Protein AF-A0A4Z1NGU1-F1 (afdb_monomer_lite)

pLDDT: mean 85.36, std 16.26, range [37.16, 97.94]

Secondary structure (DSSP, 8-state):
-------S---TT--EEEEESS-HHHHHHHHHTT-TTTEEEEES-HHHHHHHHHHH-TT--EEEEEE-S-GGGHHHHHHHHHHTT-EEEEEEEEESSIIIII-HHHHHIIIIIGGGTS-TT---GGGG--

Foldseek 3Di:
DPPPPPLVPPCVPAAAEAEECDCPVVVVVCVVSNNVVHYDYHHDDLVVVVVVVCVVPVPAAAQEAEADDDLQCLQVSVLVCLVSVNYDANRYYHYPQCPPPHNPVNVCCVPPPCCVSDDVNHDPPVVVPD

Organism: NCBI:txid86259

InterPro domains:
  IPR002935 Class I-like SAM-dependent O-methyltransferase [PS51682] (1-130)
  IPR029063 S-adenosyl-L-methionine-dependent methyltransferase superfamily [G3DSA:3.40.50.150] (5-122)
  IPR029063 S-adenosyl-L-methionine-dependent methyltransferase superfamily [SSF53335] (13-112)

Structure (mmCIF, N/CA/C/O backbone):
data_AF-A0A4Z1NGU1-F1
#
_entry.id   AF-A0A4Z1NGU1-F1
#
loop_
_atom_site.group_PDB
_atom_site.id
_atom_site.type_symbol
_atom_site.label_atom_id
_atom_site.label_alt_id
_atom_site.label_comp_id
_atom_site.label_asym_id
_atom_site.label_entity_id
_atom_site.label_seq_id
_atom_site.pdbx_PDB_ins_code
_atom_site.Cartn_x
_atom_site.Cartn_y
_atom_site.Cartn_z
_atom_site.occupancy
_atom_site.B_iso_or_equiv
_atom_site.auth_seq_id
_atom_site.auth_comp_id
_atom_site.auth_asym_id
_atom_site.auth_atom_id
_atom_site.pdbx_PDB_model_num
ATOM 1 N N . MET A 1 1 ? 23.052 -30.017 -0.690 1.00 39.88 1 MET A N 1
ATOM 2 C CA . MET A 1 1 ? 22.885 -28.992 0.368 1.00 39.88 1 MET A CA 1
ATOM 3 C C . MET A 1 1 ? 22.520 -27.656 -0.279 1.00 39.88 1 MET A C 1
ATOM 5 O O . MET A 1 1 ? 23.190 -26.667 -0.029 1.00 39.88 1 MET A O 1
ATOM 9 N N . LEU A 1 2 ? 21.500 -27.649 -1.147 1.00 40.88 2 LEU A N 1
ATOM 10 C CA . LEU A 1 2 ? 20.899 -26.453 -1.761 1.00 40.88 2 LEU A CA 1
ATOM 11 C C . LEU A 1 2 ? 19.446 -26.773 -2.179 1.00 40.88 2 LEU A C 1
ATOM 13 O O . LEU A 1 2 ? 19.020 -26.407 -3.265 1.00 40.88 2 LEU A O 1
ATOM 17 N N . ASP A 1 3 ? 18.707 -27.507 -1.344 1.00 37.16 3 ASP A N 1
ATOM 18 C CA . ASP A 1 3 ? 17.354 -27.982 -1.690 1.00 37.16 3 ASP A CA 1
ATOM 19 C C . ASP A 1 3 ? 16.238 -27.263 -0.905 1.00 37.16 3 ASP A C 1
ATOM 21 O O . ASP A 1 3 ? 15.074 -27.585 -1.086 1.00 37.16 3 ASP A O 1
ATOM 25 N N . ASP A 1 4 ? 16.579 -26.248 -0.101 1.00 42.16 4 ASP A N 1
ATOM 26 C CA . ASP A 1 4 ? 15.628 -25.385 0.628 1.00 42.16 4 ASP A CA 1
ATOM 27 C C . ASP A 1 4 ? 15.730 -23.922 0.161 1.00 42.16 4 ASP A C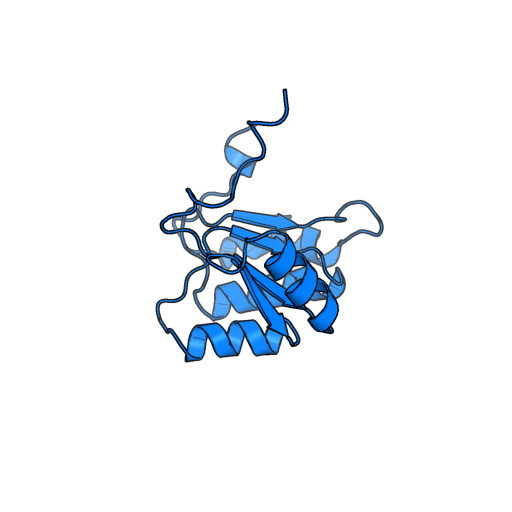 1
ATOM 29 O O . ASP A 1 4 ? 15.769 -22.977 0.950 1.00 42.16 4 ASP A O 1
ATOM 33 N N . VAL A 1 5 ? 15.803 -23.698 -1.151 1.00 51.97 5 VAL A N 1
ATOM 34 C CA . VAL A 1 5 ? 15.325 -22.412 -1.671 1.00 51.97 5 VAL A CA 1
ATOM 35 C C . VAL A 1 5 ? 13.808 -22.503 -1.589 1.00 51.97 5 VAL A C 1
ATOM 37 O O . VAL A 1 5 ? 13.249 -23.408 -2.202 1.00 51.97 5 VAL A O 1
ATOM 40 N N . CYS A 1 6 ? 13.149 -21.615 -0.833 1.00 46.62 6 CYS A N 1
ATOM 41 C CA . CYS A 1 6 ? 11.701 -21.421 -0.925 1.00 46.62 6 CYS A CA 1
ATOM 42 C C . CYS A 1 6 ? 11.349 -21.174 -2.395 1.00 46.62 6 CYS A C 1
ATOM 44 O O . CYS A 1 6 ? 11.400 -20.047 -2.884 1.00 46.62 6 CYS A O 1
ATOM 46 N N . THR A 1 7 ? 11.037 -22.236 -3.132 1.00 45.69 7 THR A N 1
ATOM 47 C CA . THR A 1 7 ? 10.388 -22.127 -4.426 1.00 45.69 7 THR A CA 1
ATOM 48 C C . THR A 1 7 ? 9.034 -21.529 -4.090 1.00 45.69 7 THR A C 1
ATOM 50 O O . THR A 1 7 ? 8.300 -22.178 -3.350 1.00 45.69 7 THR A O 1
ATOM 53 N N . GLY A 1 8 ? 8.725 -20.305 -4.532 1.00 48.91 8 GLY A N 1
ATOM 54 C CA . GLY A 1 8 ? 7.483 -19.567 -4.227 1.00 48.91 8 GLY A CA 1
ATOM 55 C C . GLY A 1 8 ? 6.198 -20.213 -4.779 1.00 48.91 8 GLY A C 1
ATOM 56 O O . GLY A 1 8 ? 5.302 -19.541 -5.283 1.00 48.91 8 GLY A O 1
ATOM 57 N N . ASN A 1 9 ? 6.128 -21.538 -4.735 1.00 50.44 9 ASN A N 1
ATOM 58 C CA . ASN A 1 9 ? 5.135 -22.408 -5.334 1.00 50.44 9 ASN A CA 1
ATOM 59 C C . ASN A 1 9 ? 4.025 -22.791 -4.337 1.00 50.44 9 ASN A C 1
ATOM 61 O O . ASN A 1 9 ? 3.061 -23.447 -4.718 1.00 50.44 9 ASN A O 1
ATOM 65 N N . ASP A 1 10 ? 4.142 -22.384 -3.070 1.00 62.19 10 ASP A N 1
ATOM 66 C CA . ASP A 1 10 ? 3.160 -22.591 -2.000 1.00 62.19 10 ASP A CA 1
ATOM 67 C C . ASP A 1 10 ? 2.344 -21.328 -1.658 1.00 62.19 10 ASP A C 1
ATOM 69 O O . ASP A 1 10 ? 1.449 -21.395 -0.817 1.00 62.19 10 ASP A O 1
ATOM 73 N N . ALA A 1 11 ? 2.552 -20.210 -2.372 1.00 67.50 11 ALA A N 1
ATOM 74 C CA . ALA A 1 11 ? 1.844 -18.929 -2.211 1.00 67.50 11 ALA A CA 1
ATOM 75 C C . ALA A 1 11 ? 0.370 -18.952 -2.687 1.00 67.50 11 ALA A C 1
ATOM 77 O O . ALA A 1 11 ? -0.161 -17.979 -3.226 1.00 67.50 11 ALA A O 1
ATOM 78 N N . THR A 1 12 ? -0.315 -20.084 -2.518 1.00 78.62 12 THR A N 1
ATOM 79 C CA . THR A 1 12 ? -1.709 -20.256 -2.933 1.00 78.62 12 THR A CA 1
ATOM 80 C C . THR A 1 12 ? -2.60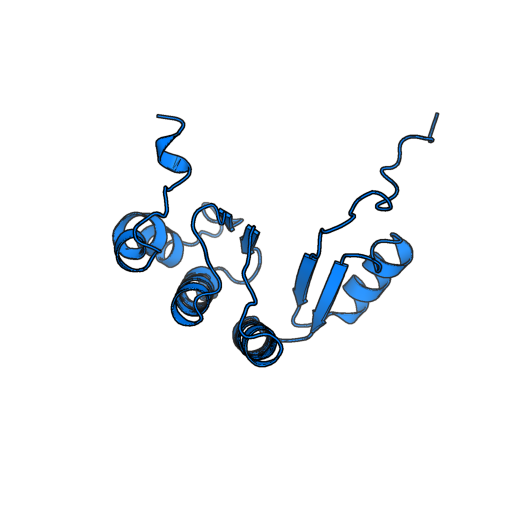4 -19.301 -2.147 1.00 78.62 12 THR A C 1
ATOM 82 O O . THR A 1 12 ? -2.625 -19.325 -0.920 1.00 78.62 12 THR A O 1
ATOM 85 N N . GLY A 1 13 ? -3.365 -18.470 -2.861 1.00 83.00 13 GLY A N 1
ATOM 86 C CA . GLY A 1 13 ? -4.246 -17.471 -2.251 1.00 83.00 13 GLY A CA 1
ATOM 87 C C . GLY A 1 13 ? -3.545 -16.178 -1.825 1.00 83.00 13 GLY A C 1
ATOM 88 O O . GLY A 1 13 ? -4.202 -15.313 -1.254 1.00 83.00 13 GLY A O 1
ATOM 89 N N . ILE A 1 14 ? -2.250 -16.023 -2.116 1.00 90.44 14 ILE A N 1
ATOM 90 C CA . ILE A 1 14 ? -1.506 -14.778 -1.907 1.00 90.44 14 ILE A CA 1
ATOM 91 C C . ILE A 1 14 ? -1.384 -14.047 -3.245 1.00 90.44 14 ILE A C 1
ATOM 93 O O . ILE A 1 14 ? -1.147 -14.655 -4.288 1.00 90.44 14 ILE A O 1
ATOM 97 N N . LYS A 1 15 ? -1.523 -12.723 -3.206 1.00 94.25 15 LYS A N 1
ATOM 98 C CA . LYS A 1 15 ? -1.244 -11.831 -4.329 1.00 94.25 15 LYS A CA 1
ATOM 99 C C . LYS A 1 15 ? -0.496 -10.613 -3.800 1.00 94.25 15 LYS A C 1
ATOM 101 O O . LYS A 1 15 ? -0.918 -10.011 -2.818 1.00 94.25 15 LYS A O 1
ATOM 106 N N . VAL A 1 16 ? 0.605 -10.264 -4.451 1.00 96.62 16 VAL A N 1
ATOM 107 C CA . VAL A 1 16 ? 1.420 -9.090 -4.136 1.00 96.62 16 VAL A CA 1
ATOM 108 C C . VAL A 1 16 ? 1.367 -8.147 -5.326 1.00 96.62 16 VAL A C 1
ATOM 110 O O . VAL A 1 16 ? 1.632 -8.566 -6.450 1.00 96.62 16 VAL A O 1
ATOM 113 N N . TYR A 1 17 ? 1.046 -6.882 -5.073 1.00 97.56 17 TYR A N 1
ATOM 114 C CA . TYR A 1 17 ? 1.182 -5.805 -6.048 1.00 97.56 17 TYR A CA 1
ATOM 115 C C . TYR A 1 17 ? 2.371 -4.935 -5.633 1.00 97.56 17 TYR A C 1
ATOM 117 O O . TYR A 1 17 ? 2.386 -4.421 -4.518 1.00 97.56 17 TYR A O 1
ATOM 125 N N . SER A 1 18 ? 3.363 -4.793 -6.509 1.00 97.50 18 SER A N 1
ATOM 126 C CA . SER A 1 18 ? 4.463 -3.829 -6.358 1.00 97.50 18 SER A CA 1
ATOM 127 C C . SER A 1 18 ? 4.225 -2.705 -7.360 1.00 97.50 18 SER A C 1
ATOM 129 O O . SER A 1 18 ? 3.972 -2.968 -8.536 1.00 97.50 18 SER A O 1
ATOM 131 N N . VAL A 1 19 ? 4.203 -1.466 -6.872 1.00 97.88 19 VAL A N 1
ATOM 132 C CA . VAL A 1 19 ? 3.886 -0.278 -7.671 1.00 97.88 19 VAL A CA 1
ATOM 133 C C . VAL A 1 19 ? 5.160 0.511 -7.889 1.00 97.88 19 VAL A C 1
ATOM 135 O O . VAL A 1 19 ? 5.766 0.973 -6.929 1.00 97.88 19 VAL A O 1
ATOM 138 N N . GLU A 1 20 ? 5.554 0.663 -9.148 1.00 96.31 20 GLU A N 1
ATOM 139 C CA . GLU A 1 20 ? 6.875 1.171 -9.511 1.00 96.31 20 GLU A CA 1
ATOM 140 C C . GLU A 1 20 ? 6.756 2.205 -10.627 1.00 96.31 20 GLU A C 1
ATOM 142 O O . GLU A 1 20 ? 6.116 1.952 -11.647 1.00 96.31 20 GLU A O 1
ATOM 147 N N . SER A 1 21 ? 7.423 3.353 -10.501 1.00 93.94 21 SER A N 1
ATOM 148 C CA . SER A 1 21 ? 7.452 4.336 -11.595 1.00 93.94 21 SER A CA 1
ATOM 149 C C . SER A 1 21 ? 8.246 3.840 -12.810 1.00 93.94 21 SER A C 1
ATOM 151 O O . SER A 1 21 ? 8.003 4.293 -13.924 1.00 93.94 21 SER A O 1
ATOM 153 N N . GLU A 1 22 ? 9.184 2.910 -12.599 1.00 94.12 22 GLU A N 1
ATOM 154 C CA . GLU A 1 22 ? 9.983 2.255 -13.640 1.00 94.12 22 GLU A CA 1
ATOM 155 C C . GLU A 1 22 ? 10.049 0.742 -13.380 1.00 94.12 22 GLU A C 1
ATOM 157 O O . GLU A 1 22 ? 10.893 0.238 -12.642 1.00 94.12 22 GLU A O 1
ATOM 162 N N . ALA A 1 23 ? 9.147 -0.017 -13.999 1.00 96.62 23 ALA A N 1
ATOM 163 C CA . ALA A 1 23 ? 8.932 -1.416 -13.624 1.00 96.62 23 ALA A CA 1
ATOM 164 C C . ALA A 1 23 ? 9.775 -2.437 -14.410 1.00 96.62 23 ALA A C 1
ATOM 166 O O . ALA A 1 23 ? 9.785 -3.617 -14.062 1.00 96.62 23 ALA A O 1
ATOM 167 N N . ALA A 1 24 ? 10.444 -2.036 -15.496 1.00 97.19 24 ALA A N 1
ATOM 168 C CA . ALA A 1 24 ? 11.030 -2.976 -16.461 1.00 97.19 24 ALA A CA 1
ATOM 169 C C . ALA A 1 24 ? 12.052 -3.944 -15.834 1.00 97.19 24 ALA A C 1
ATOM 171 O O . ALA A 1 24 ? 12.000 -5.150 -16.084 1.00 97.19 24 ALA A O 1
ATOM 172 N N . ILE A 1 25 ? 12.952 -3.430 -14.991 1.00 97.38 25 ILE A N 1
ATOM 173 C CA . ILE A 1 25 ? 13.979 -4.242 -14.322 1.00 97.38 25 ILE A CA 1
ATOM 174 C C . ILE A 1 25 ? 13.338 -5.167 -13.280 1.00 97.38 25 ILE A C 1
ATOM 176 O O . ILE A 1 25 ? 13.665 -6.350 -13.228 1.00 97.38 25 ILE A O 1
ATOM 180 N N . ILE A 1 26 ? 12.390 -4.659 -12.491 1.00 96.56 26 ILE A N 1
ATOM 181 C CA . ILE A 1 26 ? 11.729 -5.423 -11.423 1.00 96.56 26 ILE A CA 1
ATOM 182 C C . ILE A 1 26 ? 10.889 -6.555 -12.019 1.00 96.56 26 ILE A C 1
ATOM 184 O O . ILE A 1 26 ? 10.973 -7.686 -11.550 1.00 96.56 26 ILE A O 1
ATOM 188 N N . LYS A 1 27 ? 10.171 -6.297 -13.120 1.00 97.75 27 LYS A N 1
ATOM 189 C CA . LYS A 1 27 ? 9.456 -7.328 -13.893 1.00 97.75 27 LYS A CA 1
ATOM 190 C C . LYS A 1 27 ? 10.396 -8.459 -14.326 1.00 97.75 27 LYS A C 1
ATOM 192 O O . LYS A 1 27 ? 10.052 -9.624 -14.161 1.00 97.75 27 LYS A O 1
ATOM 197 N N . ALA A 1 28 ? 11.590 -8.129 -14.826 1.00 97.50 28 ALA A N 1
ATOM 198 C CA . ALA A 1 28 ? 12.580 -9.133 -15.217 1.00 97.50 28 ALA A CA 1
ATOM 199 C C . ALA A 1 28 ? 13.127 -9.926 -14.014 1.00 97.50 28 ALA A C 1
ATOM 201 O O . ALA A 1 28 ? 13.301 -11.138 -14.109 1.00 97.50 28 ALA A O 1
ATOM 202 N N . ILE A 1 29 ? 13.370 -9.266 -12.876 1.00 97.56 29 ILE A N 1
ATOM 203 C CA . ILE A 1 29 ? 13.819 -9.928 -11.640 1.00 97.56 29 ILE A CA 1
ATOM 204 C C . ILE A 1 29 ? 12.747 -10.893 -11.117 1.00 97.56 29 ILE A C 1
ATOM 206 O O . ILE A 1 29 ? 13.068 -12.033 -10.792 1.00 97.56 29 ILE A O 1
ATOM 210 N N . VAL A 1 30 ? 11.486 -10.457 -11.067 1.00 96.81 30 VAL A N 1
ATOM 211 C CA . VAL A 1 30 ? 10.338 -11.274 -10.637 1.00 96.81 30 VAL A CA 1
ATOM 212 C C . VAL A 1 30 ? 10.187 -12.518 -11.513 1.00 96.81 30 VAL A C 1
ATOM 214 O O . VAL A 1 30 ? 9.971 -13.611 -10.985 1.00 96.81 30 VAL A O 1
ATOM 217 N N . ASP A 1 31 ? 10.361 -12.366 -12.828 1.00 96.06 31 ASP A N 1
ATOM 218 C CA . ASP A 1 31 ? 10.282 -13.474 -13.780 1.00 96.06 31 ASP A CA 1
ATOM 219 C C . ASP A 1 31 ? 11.415 -14.487 -13.591 1.00 96.06 31 ASP A C 1
ATOM 221 O O . ASP A 1 31 ? 11.165 -15.680 -13.423 1.00 96.06 31 ASP A O 1
ATOM 225 N N . VAL A 1 32 ? 12.662 -14.013 -13.504 1.00 96.69 32 VAL A N 1
ATOM 226 C CA . VAL A 1 32 ? 13.833 -14.873 -13.257 1.00 96.69 32 VAL A CA 1
ATOM 227 C C . VAL A 1 32 ? 13.740 -15.584 -11.904 1.00 96.69 32 VAL A C 1
ATOM 229 O O . VAL A 1 32 ? 14.159 -16.735 -11.786 1.00 96.69 32 VAL A O 1
ATOM 232 N N . ALA A 1 33 ? 13.177 -14.928 -10.888 1.00 95.50 33 ALA A N 1
ATOM 233 C CA . ALA A 1 33 ? 12.960 -15.512 -9.568 1.00 95.50 33 ALA A CA 1
ATOM 234 C C . ALA A 1 33 ? 11.797 -16.525 -9.531 1.00 95.50 33 ALA A C 1
ATOM 236 O O . ALA A 1 33 ? 11.610 -17.195 -8.515 1.00 95.50 33 ALA A O 1
ATOM 237 N N . GLY A 1 34 ? 11.018 -16.650 -10.612 1.00 94.06 34 GLY A N 1
ATOM 238 C CA . GLY A 1 34 ? 9.867 -17.548 -10.683 1.00 94.06 34 GLY A CA 1
ATOM 239 C C . GLY A 1 34 ? 8.701 -17.121 -9.788 1.00 94.06 34 GLY A C 1
ATOM 240 O O . GLY A 1 34 ? 7.968 -17.981 -9.308 1.00 94.06 34 GLY A O 1
ATOM 241 N N . LEU A 1 35 ? 8.542 -15.814 -9.539 1.00 95.50 35 LEU A N 1
ATOM 242 C CA . LEU A 1 35 ? 7.526 -15.252 -8.631 1.00 95.50 35 LEU A CA 1
ATOM 243 C C . LEU A 1 35 ? 6.306 -14.670 -9.370 1.00 95.50 35 LEU A C 1
ATOM 245 O O . LEU A 1 35 ? 5.345 -14.221 -8.741 1.00 95.50 35 LEU A O 1
ATOM 249 N N . SER A 1 36 ? 6.320 -14.688 -10.707 1.00 94.88 36 SER A N 1
ATOM 250 C CA . SER A 1 36 ? 5.278 -14.114 -11.575 1.00 94.88 36 SER A CA 1
ATOM 251 C C . SER A 1 36 ? 3.874 -14.699 -11.360 1.00 94.88 36 SER A C 1
ATOM 253 O O . SER A 1 36 ? 2.885 -14.117 -11.801 1.00 94.88 36 SER A O 1
ATOM 255 N N . ASN A 1 37 ? 3.752 -15.852 -10.696 1.00 93.44 37 ASN A N 1
ATOM 256 C CA . ASN A 1 37 ? 2.467 -16.472 -10.368 1.00 93.44 37 ASN A CA 1
ATOM 257 C C . ASN A 1 37 ? 1.691 -15.719 -9.274 1.00 93.44 37 ASN A C 1
ATOM 259 O O . ASN A 1 37 ? 0.463 -15.809 -9.255 1.00 93.44 37 ASN A O 1
ATOM 263 N N . PHE A 1 38 ? 2.367 -14.977 -8.389 1.00 94.50 38 PHE A N 1
ATOM 264 C CA . PHE A 1 38 ? 1.713 -14.243 -7.297 1.00 94.50 38 PHE A CA 1
ATOM 265 C C . PHE A 1 38 ? 2.194 -12.798 -7.121 1.00 94.50 38 PHE A C 1
ATOM 267 O O . PHE A 1 38 ? 1.503 -12.028 -6.456 1.00 94.50 38 PHE A O 1
ATOM 274 N N . VAL A 1 39 ? 3.311 -12.393 -7.731 1.00 96.38 39 VAL A N 1
ATOM 275 C CA . VAL A 1 39 ? 3.781 -11.000 -7.737 1.00 96.38 39 VAL A CA 1
ATOM 276 C C . VAL A 1 39 ? 3.392 -10.325 -9.050 1.00 96.38 39 VAL A C 1
ATOM 278 O O . VAL A 1 39 ? 3.729 -10.795 -10.133 1.00 96.38 39 VAL A O 1
ATOM 281 N N . GLU A 1 40 ? 2.690 -9.202 -8.957 1.00 96.56 40 GLU A N 1
ATOM 282 C CA . GLU A 1 40 ? 2.335 -8.340 -10.079 1.00 96.56 40 GLU A CA 1
ATOM 283 C C . GLU A 1 40 ? 3.003 -6.979 -9.915 1.00 96.56 40 GLU A C 1
ATOM 285 O O . GLU A 1 40 ? 2.723 -6.242 -8.973 1.00 96.56 40 GLU A O 1
ATOM 290 N N . VAL A 1 41 ? 3.901 -6.652 -10.843 1.00 97.94 41 VAL A N 1
ATOM 291 C CA . VAL A 1 41 ? 4.574 -5.351 -10.872 1.00 97.94 41 VAL A CA 1
ATOM 292 C C . VAL A 1 41 ? 3.771 -4.416 -11.770 1.00 97.94 41 VAL A C 1
ATOM 294 O O . VAL A 1 41 ? 3.724 -4.597 -12.994 1.00 97.94 41 VAL A O 1
ATOM 297 N N . VAL A 1 42 ? 3.135 -3.422 -11.162 1.00 97.81 42 VAL A N 1
ATOM 298 C CA . VAL A 1 42 ? 2.317 -2.417 -11.836 1.00 97.81 42 VAL A CA 1
ATOM 299 C C . VAL A 1 42 ? 3.150 -1.159 -12.023 1.00 97.81 42 VAL A C 1
ATOM 301 O O . VAL A 1 42 ? 3.715 -0.621 -11.078 1.00 97.81 42 VAL A O 1
ATOM 304 N N . GLU A 1 43 ? 3.239 -0.698 -13.264 1.00 97.62 43 GLU A N 1
ATOM 305 C CA . GLU A 1 43 ? 4.003 0.499 -13.596 1.00 97.62 43 GLU A CA 1
ATOM 306 C C . GLU A 1 43 ? 3.118 1.740 -13.483 1.00 97.62 43 GLU A C 1
ATOM 308 O O . GLU A 1 43 ? 2.065 1.793 -14.120 1.00 97.62 43 GLU A O 1
ATOM 313 N N . GLY A 1 44 ? 3.527 2.718 -12.678 1.00 96.75 44 GLY A N 1
ATOM 314 C CA . GLY A 1 44 ? 2.772 3.949 -12.448 1.00 96.75 44 GLY A CA 1
ATOM 315 C C . GLY A 1 44 ? 3.025 4.568 -11.075 1.00 96.75 44 GLY A C 1
ATOM 316 O O . GLY A 1 44 ? 3.819 4.066 -10.281 1.00 96.75 44 GLY A O 1
ATOM 317 N N . PHE A 1 45 ? 2.335 5.673 -10.794 1.00 96.25 45 PHE A N 1
ATOM 318 C CA . PHE A 1 45 ? 2.331 6.290 -9.468 1.00 96.25 45 PHE A CA 1
ATOM 319 C C . PHE A 1 45 ? 1.291 5.626 -8.563 1.00 96.25 45 PHE A C 1
ATOM 321 O O . PHE A 1 45 ? 0.241 5.186 -9.036 1.00 96.25 45 PHE A O 1
ATOM 328 N N . SER A 1 46 ? 1.560 5.597 -7.255 1.00 96.50 46 SER A N 1
ATOM 329 C CA . SER A 1 46 ? 0.678 4.984 -6.253 1.00 96.50 46 SER A CA 1
ATOM 330 C C . SER A 1 46 ? -0.760 5.497 -6.347 1.00 96.50 46 SER A C 1
ATOM 332 O O . SER A 1 46 ? -1.682 4.689 -6.413 1.00 96.50 46 SER A O 1
ATOM 3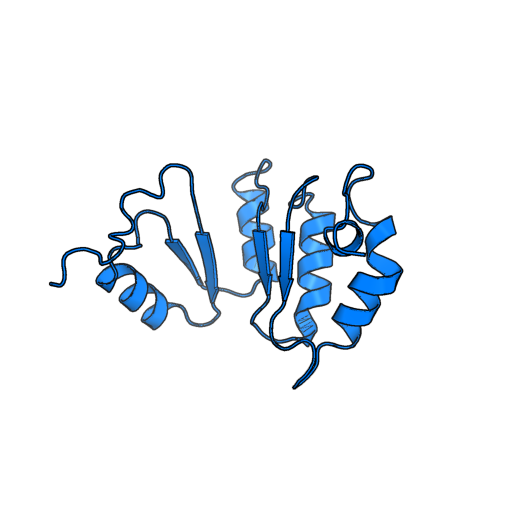34 N N . TYR A 1 47 ? -0.953 6.814 -6.471 1.00 96.81 47 TYR A N 1
ATOM 335 C CA . TYR A 1 47 ? -2.275 7.431 -6.623 1.00 96.81 47 TYR A CA 1
ATOM 336 C C . TYR A 1 47 ? -3.091 6.836 -7.783 1.00 96.81 47 TYR A C 1
ATOM 338 O O . TYR A 1 47 ? -4.245 6.440 -7.599 1.00 96.81 47 TYR A O 1
ATOM 346 N N . ASP A 1 48 ? -2.499 6.747 -8.976 1.00 97.81 48 ASP A N 1
ATOM 347 C CA . ASP A 1 48 ? -3.187 6.250 -10.172 1.00 97.81 48 ASP A CA 1
ATOM 348 C C . ASP A 1 48 ? -3.470 4.749 -10.061 1.00 97.81 48 ASP A C 1
ATOM 350 O O . ASP A 1 48 ? -4.556 4.279 -10.410 1.00 97.81 48 ASP A O 1
ATOM 354 N N . VAL A 1 49 ? -2.504 3.992 -9.535 1.00 97.38 49 VAL A N 1
ATOM 355 C CA . VAL A 1 49 ? -2.616 2.538 -9.405 1.00 97.38 49 VAL A CA 1
ATOM 356 C C . VAL A 1 49 ? -3.647 2.144 -8.351 1.00 97.38 49 VAL A C 1
ATOM 358 O O . VAL A 1 49 ? -4.473 1.277 -8.629 1.00 97.38 49 VAL A O 1
ATOM 361 N N . LEU A 1 50 ? -3.666 2.788 -7.180 1.00 97.50 50 LEU A N 1
ATOM 362 C CA . LEU A 1 50 ? -4.649 2.514 -6.125 1.00 97.50 50 LEU A CA 1
ATOM 363 C C . LEU A 1 50 ? -6.081 2.775 -6.616 1.00 97.50 50 LEU A C 1
ATOM 365 O O . LEU A 1 50 ? -6.955 1.917 -6.463 1.00 97.50 50 LEU A O 1
ATOM 369 N N . ASN A 1 51 ? -6.304 3.904 -7.298 1.00 97.44 51 ASN A N 1
ATOM 370 C CA . ASN A 1 51 ? -7.588 4.205 -7.934 1.00 97.44 51 ASN A CA 1
ATOM 371 C C . ASN A 1 51 ? -7.955 3.168 -9.003 1.00 97.44 51 ASN A C 1
ATOM 373 O O . ASN A 1 51 ? -9.086 2.679 -9.034 1.00 97.44 51 ASN A O 1
ATOM 377 N N . GLY A 1 52 ? -7.007 2.806 -9.871 1.00 97.06 52 GLY A N 1
ATOM 378 C CA . GLY A 1 52 ? -7.226 1.821 -10.927 1.00 97.06 52 GLY A CA 1
ATOM 379 C C . GLY A 1 52 ? -7.578 0.432 -10.388 1.00 97.06 52 GLY A C 1
ATOM 380 O O . GLY A 1 52 ? -8.489 -0.215 -10.908 1.00 97.06 52 GLY A O 1
ATOM 381 N N . LEU A 1 53 ? -6.909 -0.014 -9.319 1.00 95.50 53 LEU A N 1
ATOM 382 C CA . LEU A 1 53 ? -7.200 -1.286 -8.650 1.00 95.50 53 LEU A CA 1
ATOM 383 C C . LEU A 1 53 ? -8.619 -1.294 -8.082 1.00 95.50 53 LEU A C 1
ATOM 385 O O . LEU A 1 53 ? -9.374 -2.228 -8.356 1.00 95.50 53 LEU A O 1
ATOM 389 N N . LYS A 1 54 ? -9.011 -0.229 -7.375 1.00 93.25 54 LYS A N 1
ATOM 390 C CA . LYS A 1 54 ? -10.361 -0.120 -6.815 1.00 93.25 54 LYS A CA 1
ATOM 391 C C . LYS A 1 54 ? -11.446 -0.052 -7.893 1.00 93.25 54 LYS A C 1
ATOM 393 O O . LYS A 1 54 ? -12.499 -0.659 -7.745 1.00 93.25 54 LYS A O 1
ATOM 398 N N . GLN A 1 55 ? -11.192 0.640 -9.005 1.00 95.12 55 GLN A N 1
ATOM 399 C CA . GLN A 1 55 ? -12.126 0.697 -10.138 1.00 95.12 55 GLN A CA 1
ATOM 400 C C . GLN A 1 55 ? -12.288 -0.655 -10.839 1.00 95.12 55 GLN A C 1
ATOM 402 O O . GLN A 1 55 ? -13.380 -0.989 -11.300 1.00 95.12 55 GLN A O 1
ATOM 407 N N . LYS A 1 56 ? -11.202 -1.427 -10.949 1.00 93.94 56 LYS A N 1
ATOM 408 C CA . LYS A 1 56 ? -11.218 -2.761 -11.559 1.00 93.94 56 LYS A CA 1
ATOM 409 C C . LYS A 1 56 ? -11.950 -3.774 -10.679 1.00 93.94 56 LYS A C 1
ATOM 411 O O . LYS A 1 56 ? -12.625 -4.654 -11.209 1.00 93.94 56 LYS A O 1
ATOM 416 N N . GLU A 1 57 ? -11.821 -3.646 -9.362 1.00 91.56 57 GLU A N 1
ATOM 417 C CA . GLU A 1 57 ? -12.457 -4.519 -8.385 1.00 91.56 57 GLU A CA 1
ATOM 418 C C . GLU A 1 57 ? -12.924 -3.713 -7.165 1.00 91.56 57 GLU A C 1
ATOM 420 O O . GLU A 1 57 ? -12.146 -3.368 -6.279 1.00 91.56 57 GLU A O 1
ATOM 425 N N . ASP A 1 58 ? -14.230 -3.448 -7.088 1.00 86.56 58 ASP A N 1
ATOM 426 C CA . ASP A 1 58 ? -14.823 -2.660 -5.995 1.00 86.56 58 ASP A CA 1
ATOM 427 C C . ASP A 1 58 ? -14.610 -3.307 -4.611 1.00 86.56 58 ASP A C 1
ATOM 429 O O . ASP A 1 58 ? -14.447 -2.631 -3.596 1.00 86.56 58 ASP A O 1
ATOM 433 N N . ALA A 1 59 ? -14.525 -4.639 -4.569 1.00 87.62 59 ALA A N 1
ATOM 434 C CA . ALA A 1 59 ? -14.245 -5.402 -3.355 1.00 87.62 59 ALA A CA 1
ATOM 435 C C . ALA A 1 59 ? -12.745 -5.490 -3.005 1.00 87.62 59 ALA A C 1
ATOM 437 O O . ALA A 1 59 ? -12.391 -6.190 -2.056 1.00 87.62 59 ALA A O 1
ATOM 438 N N . PHE A 1 60 ? -11.864 -4.802 -3.742 1.00 92.50 60 PHE A N 1
ATOM 439 C CA . PHE A 1 60 ? -10.427 -4.852 -3.496 1.00 92.50 60 PHE A CA 1
ATOM 440 C C . PHE A 1 60 ? -10.100 -4.317 -2.099 1.00 92.50 60 PHE A C 1
ATOM 442 O O . PHE A 1 60 ? -10.436 -3.176 -1.755 1.00 92.50 60 PHE A O 1
ATOM 449 N N . VAL A 1 61 ? -9.423 -5.155 -1.315 1.00 94.50 61 VAL A N 1
ATOM 450 C CA . VAL A 1 61 ? -8.958 -4.870 0.043 1.00 94.50 61 VAL A CA 1
ATOM 451 C C . VAL A 1 61 ? -7.502 -5.292 0.199 1.00 94.50 61 VAL A C 1
ATOM 453 O O . VAL A 1 61 ? -7.045 -6.250 -0.420 1.00 94.50 61 VAL A O 1
ATOM 456 N N . ILE A 1 62 ? -6.785 -4.580 1.058 1.00 95.50 62 ILE A N 1
ATOM 457 C CA . ILE A 1 62 ? -5.364 -4.755 1.320 1.00 95.50 62 ILE A CA 1
ATOM 458 C C . ILE A 1 62 ? -5.202 -5.376 2.707 1.00 95.50 62 ILE A C 1
ATOM 460 O O . ILE A 1 62 ? -5.555 -4.768 3.719 1.00 95.50 62 ILE A O 1
ATOM 464 N N . ASP A 1 63 ? -4.649 -6.586 2.769 1.00 94.44 63 ASP A N 1
ATOM 465 C CA . ASP A 1 63 ? -4.267 -7.216 4.038 1.00 94.44 63 ASP A CA 1
ATOM 466 C C . ASP A 1 63 ? -2.998 -6.582 4.623 1.00 94.44 63 ASP A C 1
ATOM 468 O O . ASP A 1 63 ? -2.918 -6.344 5.827 1.00 94.44 63 ASP A O 1
ATOM 472 N N . VAL A 1 64 ? -2.017 -6.269 3.771 1.00 95.50 64 VAL A N 1
ATOM 473 C CA . VAL A 1 64 ? -0.759 -5.624 4.162 1.00 95.50 64 VAL A CA 1
ATOM 474 C C . VAL A 1 64 ? -0.406 -4.526 3.164 1.00 95.50 64 VAL A C 1
ATOM 476 O O . VAL A 1 64 ? -0.295 -4.794 1.970 1.00 95.50 64 VAL A O 1
ATOM 479 N N . LEU A 1 65 ? -0.212 -3.304 3.659 1.00 96.00 65 LEU A N 1
ATOM 480 C CA . LEU A 1 65 ? 0.292 -2.162 2.897 1.00 96.00 65 LEU A CA 1
ATOM 481 C C . LEU A 1 65 ? 1.732 -1.880 3.332 1.00 96.00 65 LEU A C 1
ATOM 483 O O . LEU A 1 65 ? 1.958 -1.532 4.490 1.00 96.00 65 LEU A O 1
ATOM 487 N N . LEU A 1 66 ? 2.688 -2.028 2.415 1.00 96.75 66 LEU A N 1
ATOM 488 C CA . LEU A 1 66 ? 4.092 -1.681 2.636 1.00 96.75 66 LEU A CA 1
ATOM 489 C C . LEU A 1 66 ? 4.418 -0.365 1.922 1.00 96.75 66 LEU A C 1
ATOM 491 O O . LEU A 1 66 ? 4.229 -0.255 0.713 1.00 96.75 66 LEU A O 1
ATOM 495 N N . LEU A 1 67 ? 4.913 0.616 2.672 1.00 96.25 67 LEU A N 1
ATOM 496 C CA . LEU A 1 67 ? 5.334 1.925 2.180 1.00 96.25 67 LEU A CA 1
ATOM 497 C C . LEU A 1 67 ? 6.865 2.004 2.221 1.00 96.25 67 LEU A C 1
ATOM 499 O O . LEU A 1 67 ? 7.445 2.059 3.304 1.00 96.25 67 LEU A O 1
ATOM 503 N N . ASP A 1 68 ? 7.500 1.995 1.051 1.00 93.88 68 ASP A N 1
ATOM 504 C CA . ASP A 1 68 ? 8.967 2.080 0.898 1.00 93.88 68 ASP A CA 1
ATOM 505 C C . ASP A 1 68 ? 9.376 2.943 -0.315 1.00 93.88 68 ASP A C 1
ATOM 507 O O . ASP A 1 68 ? 10.349 2.699 -1.020 1.00 93.88 68 ASP A O 1
ATOM 511 N N . HIS A 1 69 ? 8.556 3.942 -0.631 1.00 91.12 69 HIS A N 1
ATOM 512 C CA . HIS A 1 69 ? 8.830 4.885 -1.715 1.00 91.12 69 HIS A CA 1
ATOM 513 C C . HIS A 1 69 ? 9.173 6.266 -1.134 1.00 91.12 69 HIS A C 1
ATOM 515 O O . HIS A 1 69 ? 9.794 6.372 -0.081 1.00 91.12 69 HIS A O 1
ATOM 521 N N . TRP A 1 70 ? 8.809 7.361 -1.804 1.00 91.19 70 TRP A N 1
ATOM 522 C CA . TRP A 1 70 ? 9.046 8.700 -1.264 1.00 91.19 70 TRP A CA 1
ATOM 523 C C . TRP A 1 70 ? 8.157 8.987 -0.045 1.00 91.19 70 TRP A C 1
ATOM 525 O O . TRP A 1 70 ? 6.939 9.112 -0.161 1.00 91.19 70 TRP A O 1
ATOM 535 N N . ASP A 1 71 ? 8.806 9.167 1.102 1.00 88.81 71 ASP A N 1
ATOM 536 C CA . ASP A 1 71 ? 8.251 9.488 2.423 1.00 88.81 71 ASP A CA 1
ATOM 537 C C . ASP A 1 71 ? 7.091 10.500 2.414 1.00 88.81 71 ASP A C 1
ATOM 539 O O . ASP A 1 71 ? 6.069 10.288 3.069 1.00 88.81 71 ASP A O 1
ATOM 543 N N . LYS A 1 72 ? 7.205 11.577 1.627 1.00 91.94 72 LYS A N 1
ATOM 544 C CA . LYS A 1 72 ? 6.187 12.637 1.514 1.00 91.94 72 LYS A CA 1
ATOM 545 C C . LYS A 1 72 ? 4.814 12.164 1.018 1.00 91.94 72 LYS A C 1
ATOM 547 O O . LYS A 1 72 ? 3.857 12.925 1.116 1.00 91.94 72 LYS A O 1
ATOM 552 N N . TYR A 1 73 ? 4.719 10.964 0.449 1.00 94.19 73 TYR A N 1
ATOM 553 C CA . TYR A 1 73 ? 3.473 10.391 -0.063 1.00 94.19 73 TYR A CA 1
ATOM 554 C C . TYR A 1 73 ? 2.885 9.308 0.848 1.00 94.19 73 TYR A C 1
ATOM 556 O O . TYR A 1 73 ? 1.748 8.890 0.643 1.00 94.19 73 TYR A O 1
ATOM 564 N N . TYR A 1 74 ? 3.599 8.889 1.899 1.00 94.81 74 TYR A N 1
ATOM 565 C CA . TYR A 1 74 ? 3.125 7.834 2.801 1.00 94.81 74 TYR A CA 1
ATOM 566 C C . TYR A 1 74 ? 1.772 8.179 3.420 1.00 94.81 74 TYR A C 1
ATOM 568 O O . TYR A 1 74 ? 0.875 7.342 3.471 1.00 94.81 74 TYR A O 1
ATOM 576 N N . ARG A 1 75 ? 1.612 9.429 3.871 1.00 94.69 75 ARG A N 1
ATOM 577 C CA . ARG A 1 75 ? 0.347 9.920 4.419 1.00 94.69 75 ARG A CA 1
ATOM 578 C C . ARG A 1 75 ? -0.765 9.877 3.372 1.00 94.69 75 ARG A C 1
ATOM 580 O O . ARG A 1 75 ? -1.788 9.250 3.623 1.00 94.69 75 ARG A O 1
ATOM 587 N N . SER A 1 76 ? -0.555 10.512 2.217 1.00 96.06 76 SER A N 1
ATOM 588 C CA . SER A 1 76 ? -1.587 10.631 1.180 1.00 96.06 76 SER A CA 1
ATOM 589 C C . SER A 1 76 ? -2.039 9.275 0.648 1.00 96.06 76 SER A C 1
ATOM 591 O O . SER A 1 76 ? -3.221 9.091 0.377 1.00 96.06 76 SER A O 1
ATOM 593 N N . ASP A 1 77 ? -1.125 8.311 0.539 1.00 96.69 77 ASP A N 1
ATOM 594 C CA . ASP A 1 77 ? -1.457 6.967 0.066 1.00 96.69 77 ASP A CA 1
ATOM 595 C C . ASP A 1 77 ? -2.303 6.202 1.085 1.00 96.69 77 ASP A C 1
ATOM 597 O O . ASP A 1 77 ? -3.244 5.499 0.714 1.00 96.69 77 ASP A O 1
ATOM 601 N N . VAL A 1 78 ? -2.015 6.365 2.379 1.00 95.44 78 VAL A N 1
ATOM 602 C CA . VAL A 1 78 ? -2.820 5.756 3.443 1.00 95.44 78 VAL A CA 1
ATOM 603 C C . VAL A 1 78 ? -4.192 6.416 3.540 1.00 95.44 78 VAL A C 1
ATOM 605 O O . VAL A 1 78 ? -5.188 5.700 3.622 1.00 95.44 78 VAL A O 1
ATOM 608 N N . GLU A 1 79 ? -4.265 7.749 3.484 1.00 94.94 79 GLU A N 1
ATOM 609 C CA . GLU A 1 79 ? -5.535 8.488 3.435 1.00 94.94 79 GLU A CA 1
ATOM 610 C C . GLU A 1 79 ? -6.382 8.040 2.232 1.00 94.94 79 GLU A C 1
ATOM 612 O O . GLU A 1 79 ? -7.563 7.736 2.396 1.00 94.94 79 GLU A O 1
ATOM 617 N N . LEU A 1 80 ? -5.771 7.879 1.052 1.00 96.81 80 LEU A N 1
ATOM 618 C CA . LEU A 1 80 ? -6.454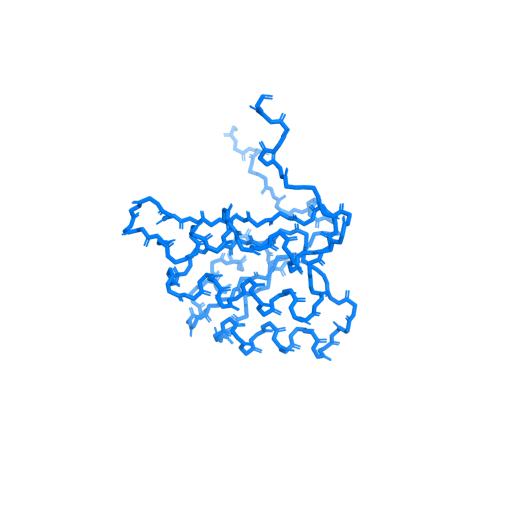 7.374 -0.141 1.00 96.81 80 LEU A CA 1
ATOM 619 C C . LEU A 1 80 ? -6.954 5.934 0.045 1.00 96.81 80 LEU A C 1
ATOM 621 O O . LEU A 1 80 ? -8.088 5.622 -0.313 1.00 96.81 80 LEU A O 1
ATOM 625 N N . CYS A 1 81 ? -6.148 5.045 0.633 1.00 96.00 81 CYS A N 1
ATOM 626 C CA . CYS A 1 81 ? -6.579 3.674 0.921 1.00 96.00 81 CYS A CA 1
ATOM 627 C C . CYS A 1 81 ? -7.771 3.633 1.891 1.00 96.00 81 CYS A C 1
ATOM 629 O O . CYS A 1 81 ? -8.638 2.764 1.764 1.00 96.00 81 CYS A O 1
ATOM 631 N N . VAL A 1 82 ? -7.824 4.556 2.855 1.00 93.56 82 VAL A N 1
ATOM 632 C CA . VAL A 1 82 ? -8.966 4.715 3.761 1.00 93.56 82 VAL A CA 1
ATOM 633 C C . VAL A 1 82 ? -10.193 5.234 3.009 1.00 93.56 82 VAL A C 1
ATOM 635 O O . VAL A 1 82 ? -11.258 4.629 3.117 1.00 93.56 82 VAL A O 1
ATOM 638 N N . GLU A 1 83 ? -10.049 6.299 2.214 1.00 94.56 83 GLU A N 1
ATOM 639 C CA . GLU A 1 83 ? -11.137 6.894 1.422 1.00 94.56 83 GLU A CA 1
ATOM 640 C C . GLU A 1 83 ? -11.765 5.877 0.460 1.00 94.56 83 GLU A C 1
ATOM 642 O O . GLU A 1 83 ? -12.987 5.769 0.362 1.00 94.56 83 GLU A O 1
ATOM 647 N N . LEU A 1 84 ? -10.928 5.074 -0.199 1.00 95.31 84 LEU A N 1
ATOM 648 C CA . LEU A 1 84 ? -11.357 4.016 -1.112 1.00 95.31 84 LEU A CA 1
ATOM 649 C C . LEU A 1 84 ? -11.881 2.764 -0.385 1.00 95.31 84 LEU A C 1
ATOM 651 O O . LEU A 1 84 ? -12.271 1.794 -1.037 1.00 95.31 84 LEU A O 1
ATOM 655 N N . GLY A 1 85 ? -11.877 2.727 0.952 1.00 94.06 85 GLY A N 1
ATOM 656 C CA . GLY A 1 85 ? -12.303 1.557 1.723 1.00 94.06 85 GLY A CA 1
ATOM 657 C C . GLY A 1 85 ? -11.489 0.302 1.390 1.00 94.06 85 GLY A C 1
ATOM 658 O O . GLY A 1 85 ? -12.042 -0.793 1.298 1.00 94.06 85 GLY A O 1
ATOM 659 N N . MET A 1 86 ? -10.191 0.465 1.124 1.00 95.44 86 MET A N 1
ATOM 660 C CA . MET A 1 86 ? -9.265 -0.628 0.807 1.00 95.44 86 MET A CA 1
ATOM 661 C C . MET A 1 86 ? -8.666 -1.257 2.070 1.00 95.44 86 MET A C 1
ATOM 663 O O . MET A 1 86 ? -8.046 -2.311 1.986 1.00 95.44 86 MET A O 1
ATOM 667 N N . LEU A 1 87 ? -8.850 -0.648 3.244 1.00 93.25 87 LEU A N 1
ATOM 668 C CA . LEU A 1 87 ? -8.383 -1.179 4.525 1.00 93.25 87 LEU A CA 1
ATOM 669 C C . LEU A 1 87 ? -9.545 -1.778 5.322 1.00 93.25 87 LEU A C 1
ATOM 671 O O . LEU A 1 87 ? -10.628 -1.199 5.401 1.00 93.25 87 LEU A O 1
ATOM 675 N N . LYS A 1 88 ? -9.303 -2.927 5.954 1.00 89.06 88 LYS A N 1
ATOM 676 C CA . LYS A 1 88 ? -10.261 -3.637 6.811 1.00 89.06 88 LYS A CA 1
ATOM 677 C C . LYS A 1 88 ? -9.690 -3.833 8.213 1.00 89.06 88 LYS A C 1
ATOM 679 O O . LYS A 1 88 ? -8.493 -3.664 8.452 1.00 89.06 88 LYS A O 1
ATOM 684 N N . ALA A 1 89 ? -10.536 -4.233 9.158 1.00 86.75 89 ALA A N 1
ATOM 685 C CA . ALA A 1 89 ? -10.054 -4.686 10.455 1.00 86.75 89 ALA A CA 1
ATOM 686 C C . ALA A 1 89 ? -9.044 -5.835 10.276 1.00 86.75 89 ALA A C 1
ATOM 688 O O . ALA A 1 89 ? -9.319 -6.827 9.599 1.00 86.75 89 ALA A O 1
ATOM 689 N N . GLY A 1 90 ? -7.860 -5.677 10.870 1.00 87.31 90 GLY A N 1
ATOM 690 C CA . GLY A 1 90 ? -6.747 -6.616 10.724 1.00 87.31 90 GLY A CA 1
ATOM 691 C C . GLY A 1 90 ? -5.767 -6.294 9.592 1.00 87.31 90 GLY A C 1
ATOM 692 O O . GLY A 1 90 ? -4.718 -6.933 9.551 1.00 87.31 90 GLY A O 1
ATOM 693 N N . SER A 1 91 ? -6.049 -5.304 8.733 1.00 92.38 91 SER A N 1
ATOM 694 C CA . SER A 1 91 ? -5.054 -4.783 7.790 1.00 92.38 91 SER A CA 1
ATOM 695 C C . SER A 1 91 ? -3.825 -4.254 8.535 1.00 92.38 91 SER A C 1
ATOM 697 O O . SER A 1 91 ? -3.947 -3.647 9.601 1.00 92.38 91 SER A O 1
ATOM 699 N N . LEU A 1 92 ? -2.638 -4.462 7.972 1.00 92.50 92 LEU A N 1
ATOM 700 C CA . LEU A 1 92 ? -1.372 -4.034 8.560 1.00 92.50 92 LEU A CA 1
ATOM 701 C C . LEU A 1 92 ? -0.674 -3.022 7.654 1.00 92.50 92 LEU A C 1
ATOM 703 O O . LEU A 1 92 ? -0.369 -3.324 6.506 1.00 92.50 92 LEU A O 1
ATOM 707 N N . ILE A 1 93 ? -0.394 -1.836 8.187 1.00 92.12 93 ILE A N 1
ATOM 708 C CA . ILE A 1 93 ? 0.398 -0.813 7.498 1.00 92.12 93 ILE A CA 1
ATOM 709 C C . ILE A 1 93 ? 1.824 -0.869 8.043 1.00 92.12 93 ILE A C 1
ATOM 711 O O . ILE A 1 93 ? 2.040 -0.734 9.250 1.00 92.12 93 ILE A O 1
ATOM 715 N N . MET A 1 94 ? 2.785 -1.070 7.149 1.00 92.50 94 MET A N 1
ATOM 716 C CA . MET A 1 94 ? 4.217 -1.031 7.416 1.00 92.50 94 MET A CA 1
ATOM 717 C C . MET A 1 94 ? 4.834 0.103 6.605 1.00 92.50 94 MET A C 1
ATOM 719 O O . MET A 1 94 ? 4.499 0.276 5.438 1.00 92.50 94 MET A O 1
ATOM 723 N N . ALA A 1 95 ? 5.737 0.861 7.212 1.00 92.06 95 ALA A N 1
ATOM 724 C CA . ALA A 1 95 ? 6.452 1.937 6.542 1.00 92.06 95 ALA A CA 1
ATOM 725 C C . ALA A 1 95 ? 7.939 1.830 6.867 1.00 92.06 95 ALA A C 1
ATOM 727 O O . ALA A 1 95 ? 8.286 1.722 8.045 1.00 92.06 95 ALA A O 1
ATOM 728 N N . ASP A 1 96 ? 8.787 1.843 5.841 1.00 89.38 96 ASP A N 1
ATOM 729 C CA . ASP A 1 96 ? 10.238 1.872 6.006 1.00 89.38 96 ASP A CA 1
ATOM 730 C C . ASP A 1 96 ? 10.749 3.316 6.148 1.00 89.38 96 ASP A C 1
ATOM 732 O O . ASP A 1 96 ? 10.078 4.276 5.757 1.00 89.38 96 ASP A O 1
ATOM 736 N N . ASN A 1 97 ? 11.951 3.479 6.705 1.00 85.75 97 ASN A N 1
ATOM 737 C CA . ASN A 1 97 ? 12.694 4.742 6.754 1.00 85.75 97 ASN A CA 1
ATOM 738 C C . ASN A 1 97 ? 12.012 5.888 7.534 1.00 85.75 97 ASN A C 1
ATOM 740 O O . ASN A 1 97 ? 12.315 7.070 7.335 1.00 85.75 97 ASN A O 1
ATOM 744 N N . THR A 1 98 ? 11.132 5.552 8.485 1.00 79.38 98 THR A N 1
ATOM 745 C CA . THR A 1 98 ? 10.396 6.538 9.299 1.00 79.38 98 THR A CA 1
ATOM 746 C C . THR A 1 98 ? 11.282 7.344 10.245 1.00 79.38 98 THR A C 1
ATOM 748 O O . THR A 1 98 ? 10.911 8.463 10.600 1.00 79.38 98 THR A O 1
ATOM 751 N N . ASP A 1 99 ? 12.441 6.798 10.626 1.00 75.00 99 ASP A N 1
ATOM 752 C CA . ASP A 1 99 ? 13.386 7.423 11.562 1.00 75.00 99 ASP A CA 1
ATOM 753 C C . ASP A 1 99 ? 14.492 8.222 10.847 1.00 75.00 99 ASP A C 1
ATOM 755 O O . ASP A 1 99 ? 14.896 9.283 11.323 1.00 75.00 99 ASP A O 1
ATOM 759 N N . PHE A 1 100 ? 14.980 7.741 9.697 1.00 61.53 100 PHE A N 1
ATOM 760 C CA . PHE A 1 100 ? 15.970 8.426 8.856 1.00 61.53 100 PHE A CA 1
ATOM 761 C C . PHE A 1 100 ? 15.864 7.929 7.399 1.00 61.53 100 PHE A C 1
ATOM 763 O O . PHE A 1 100 ? 15.920 6.716 7.211 1.00 61.53 100 PHE A O 1
ATOM 770 N N . PRO A 1 101 ? 15.753 8.795 6.365 1.00 64.12 101 PRO A N 1
ATOM 771 C CA . PRO A 1 101 ? 15.724 10.268 6.375 1.00 64.12 101 PRO A CA 1
ATOM 772 C C . PRO A 1 101 ? 14.533 10.896 7.119 1.00 64.12 101 PRO A C 1
ATOM 774 O O . PRO A 1 101 ? 14.600 12.079 7.450 1.00 64.12 101 PRO A O 1
ATOM 777 N N . GLY A 1 102 ? 13.524 10.094 7.470 1.00 79.06 102 GLY A N 1
ATOM 778 C CA . GLY A 1 102 ? 12.448 10.457 8.386 1.00 79.06 102 GLY A CA 1
ATOM 779 C C . GLY A 1 102 ? 11.140 10.785 7.672 1.00 79.06 102 GLY A C 1
ATOM 780 O O . GLY A 1 102 ? 11.138 11.519 6.696 1.00 79.06 102 GLY A O 1
ATOM 781 N N . ALA A 1 103 ? 10.018 10.288 8.198 1.00 86.50 103 ALA A N 1
ATOM 782 C CA . ALA A 1 103 ? 8.677 10.506 7.642 1.00 86.50 103 ALA A CA 1
ATOM 783 C C . ALA A 1 103 ? 7.783 11.217 8.672 1.00 86.50 103 ALA A C 1
ATOM 785 O O . ALA A 1 103 ? 6.799 10.661 9.159 1.00 86.50 103 ALA A O 1
ATOM 786 N N . SER A 1 104 ? 8.167 12.428 9.086 1.00 86.31 104 SER A N 1
ATOM 787 C CA . SER A 1 104 ? 7.570 13.104 10.251 1.00 86.31 104 SER A CA 1
ATOM 788 C C . SER A 1 104 ? 6.072 13.389 10.105 1.00 86.31 104 SER A C 1
ATOM 790 O O . SER A 1 104 ? 5.328 13.159 11.057 1.00 86.31 104 SER A O 1
ATOM 792 N N . ASP A 1 105 ? 5.624 13.828 8.925 1.00 88.88 105 ASP A N 1
ATOM 793 C CA . ASP A 1 105 ? 4.201 14.054 8.631 1.00 88.88 105 ASP A CA 1
ATOM 794 C C . ASP A 1 105 ? 3.398 12.749 8.732 1.00 88.88 105 ASP A C 1
ATOM 796 O O . ASP A 1 105 ? 2.405 12.675 9.456 1.00 88.88 105 ASP A O 1
ATOM 800 N N . TYR A 1 106 ? 3.898 11.676 8.114 1.00 90.44 106 TYR A N 1
ATOM 801 C CA . TYR A 1 106 ? 3.311 10.345 8.243 1.00 90.44 106 TYR A CA 1
ATOM 802 C C . TYR A 1 106 ? 3.268 9.873 9.702 1.00 90.44 106 TYR A C 1
ATOM 804 O O . TYR A 1 106 ? 2.232 9.401 10.165 1.00 90.44 106 TYR A O 1
ATOM 812 N N . MET A 1 107 ? 4.357 10.040 10.459 1.00 89.19 107 MET A N 1
ATOM 813 C CA . MET A 1 107 ? 4.430 9.622 11.860 1.00 89.19 107 MET A CA 1
ATOM 814 C C . MET A 1 107 ? 3.447 10.385 12.747 1.00 89.19 107 MET A C 1
ATOM 816 O O . MET A 1 107 ? 2.802 9.768 13.598 1.00 89.19 107 MET A O 1
ATOM 820 N N . GLN A 1 108 ? 3.287 11.695 12.541 1.00 88.69 108 GLN A N 1
ATOM 821 C CA . GLN A 1 108 ? 2.271 12.489 13.234 1.00 88.69 108 GLN A CA 1
ATOM 822 C C . GLN A 1 108 ? 0.867 11.975 12.900 1.00 88.69 108 GLN A C 1
ATOM 824 O O . GLN A 1 108 ? 0.081 11.683 13.805 1.00 88.69 108 GLN A O 1
ATOM 829 N N . PHE A 1 109 ? 0.590 11.768 11.614 1.00 90.00 109 PHE A N 1
ATOM 830 C CA . PHE A 1 109 ? -0.681 11.239 11.143 1.00 90.00 109 PHE A CA 1
ATOM 831 C C . PHE A 1 109 ? -1.025 9.885 11.793 1.00 90.00 109 PHE A C 1
ATOM 833 O O . PHE A 1 109 ? -2.075 9.749 12.427 1.00 90.00 109 PHE A O 1
ATOM 840 N N . VAL A 1 110 ? -0.118 8.899 11.749 1.00 87.44 110 VAL A N 1
ATOM 841 C CA . VAL A 1 110 ? -0.394 7.550 12.281 1.00 87.44 110 VAL A CA 1
ATOM 842 C C . VAL A 1 110 ? -0.333 7.434 13.805 1.00 87.44 110 VAL A C 1
ATOM 844 O O . VAL A 1 110 ? -0.631 6.368 14.344 1.00 87.44 110 VAL A O 1
ATOM 847 N N . THR A 1 111 ? 0.130 8.459 14.521 1.00 83.94 111 THR A N 1
ATOM 848 C CA . THR A 1 111 ? 0.186 8.454 15.997 1.00 83.94 111 THR A CA 1
ATOM 849 C C . THR A 1 111 ? -0.934 9.258 16.641 1.00 83.94 111 THR A C 1
ATOM 851 O O . THR A 1 111 ? -1.282 8.960 17.783 1.00 83.94 111 THR A O 1
ATOM 854 N N . ALA A 1 112 ? -1.487 10.252 15.941 1.00 83.44 112 ALA A N 1
ATOM 855 C CA . ALA A 1 112 ? -2.420 11.205 16.535 1.00 83.44 112 ALA A CA 1
ATOM 856 C C . ALA A 1 112 ? -3.735 11.394 15.761 1.00 83.44 112 ALA A C 1
ATOM 858 O O . ALA A 1 112 ? -4.719 11.810 16.370 1.00 83.44 112 ALA A O 1
ATOM 859 N N . GLU A 1 113 ? -3.779 11.115 14.454 1.00 85.19 113 GLU A N 1
ATOM 860 C CA . GLU A 1 113 ? -4.889 11.553 13.587 1.00 85.19 113 GLU A CA 1
ATOM 861 C C . GLU A 1 113 ? -5.681 10.380 12.988 1.00 85.19 113 GLU A C 1
ATOM 863 O O . GLU A 1 113 ? -6.911 10.431 12.922 1.00 85.19 113 GLU A O 1
ATOM 868 N N . ILE A 1 114 ? -4.994 9.303 12.593 1.00 84.12 114 ILE A N 1
ATOM 869 C CA . ILE A 1 114 ? -5.579 8.228 11.776 1.00 84.12 114 ILE A CA 1
ATOM 870 C C . ILE A 1 114 ? -6.688 7.426 12.480 1.00 84.12 114 ILE A C 1
ATOM 872 O O . ILE A 1 114 ? -7.574 6.896 11.815 1.00 84.12 114 ILE A O 1
ATOM 876 N N . ASP A 1 115 ? -6.690 7.361 13.816 1.00 79.50 115 ASP A N 1
ATOM 877 C CA . ASP A 1 115 ? -7.664 6.574 14.592 1.00 79.50 115 ASP A CA 1
ATOM 878 C C . ASP A 1 115 ? -9.125 6.974 14.300 1.00 79.50 115 ASP A C 1
ATOM 880 O O . ASP A 1 115 ? -10.027 6.153 14.438 1.00 79.50 115 ASP A O 1
ATOM 884 N N . GLN A 1 116 ? -9.371 8.220 13.876 1.00 76.56 116 GLN A N 1
ATOM 885 C CA . GLN A 1 116 ? -10.711 8.707 13.514 1.00 76.56 116 GLN A CA 1
ATOM 886 C C . GLN A 1 116 ? -11.140 8.320 12.092 1.00 76.56 116 GLN A C 1
ATOM 888 O O . GLN A 1 116 ? -12.314 8.456 11.754 1.00 76.56 116 GLN A O 1
ATOM 893 N N . GLN A 1 117 ? -10.195 7.886 11.259 1.00 80.56 117 GLN A N 1
ATOM 894 C CA . GLN A 1 117 ? -10.409 7.592 9.842 1.00 80.56 117 GLN A CA 1
ATOM 895 C C . GLN A 1 117 ? -10.454 6.081 9.565 1.00 80.56 117 GLN A C 1
ATOM 897 O O . GLN A 1 117 ? -11.009 5.652 8.560 1.00 80.56 117 GLN A O 1
ATOM 902 N N . LEU A 1 118 ? -9.898 5.260 10.459 1.00 79.69 118 LEU A N 1
ATOM 903 C CA . LEU A 1 118 ? -9.903 3.804 10.321 1.00 79.69 118 LEU A CA 1
ATOM 904 C C . LEU A 1 118 ? -11.285 3.197 10.621 1.00 79.69 118 LEU A C 1
ATOM 906 O O . LEU A 1 118 ? -12.096 3.809 11.322 1.00 79.69 118 LEU A O 1
ATOM 910 N N . PRO A 1 119 ? -11.557 1.968 10.136 1.00 77.19 119 PRO A N 1
ATOM 911 C CA . PRO A 1 119 ? -12.753 1.225 10.522 1.00 77.19 119 PRO A CA 1
ATOM 912 C C . PRO A 1 119 ? -12.918 1.170 12.048 1.00 77.19 119 PRO A C 1
ATOM 914 O O . PRO A 1 119 ? -11.944 0.991 12.775 1.00 77.19 119 PRO A O 1
ATOM 917 N N . ALA A 1 120 ? -14.150 1.299 12.548 1.00 77.62 120 ALA A N 1
ATOM 918 C CA . ALA A 1 120 ? -14.418 1.413 13.988 1.00 77.62 120 ALA A CA 1
ATOM 919 C C . ALA A 1 120 ? -13.967 0.188 14.813 1.00 77.62 120 ALA A C 1
ATOM 921 O O . ALA A 1 120 ? -13.733 0.296 16.017 1.00 77.62 120 ALA A O 1
ATOM 922 N N . ASP A 1 121 ? -13.861 -0.976 14.176 1.00 79.06 121 ASP A N 1
ATOM 923 C CA . ASP A 1 121 ? -13.383 -2.237 14.744 1.00 79.06 121 ASP A CA 1
ATOM 924 C C . ASP A 1 121 ? -11.886 -2.496 14.487 1.00 79.06 121 ASP A C 1
ATOM 926 O O . ASP A 1 121 ? -11.356 -3.543 14.868 1.00 79.06 121 ASP A O 1
ATOM 930 N N . TYR A 1 122 ? -11.174 -1.543 13.881 1.00 75.56 122 TYR A N 1
ATOM 931 C CA . TYR A 1 122 ? -9.735 -1.625 13.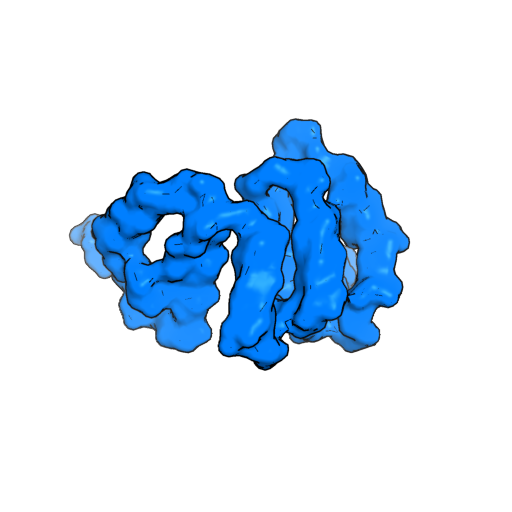681 1.00 75.56 122 TYR A CA 1
ATOM 932 C C . TYR A 1 122 ? -8.989 -1.536 15.019 1.00 75.56 122 TYR A C 1
ATOM 934 O O . TYR A 1 122 ? -9.123 -0.583 15.787 1.00 75.56 122 TYR A O 1
ATOM 942 N N . VAL A 1 123 ? -8.136 -2.526 15.286 1.00 67.94 123 VAL A N 1
ATOM 943 C CA . VAL A 1 123 ? -7.282 -2.558 16.478 1.00 67.94 123 VAL A CA 1
ATOM 944 C C . VAL A 1 123 ? -5.832 -2.388 16.054 1.00 67.94 123 VAL A C 1
ATOM 946 O O . VAL A 1 123 ? -5.240 -3.291 15.466 1.00 67.94 123 VAL A O 1
ATOM 949 N N . SER A 1 124 ? -5.241 -1.243 16.404 1.00 64.25 124 SER A N 1
ATOM 950 C CA . SER A 1 124 ? -3.823 -0.982 16.147 1.00 64.25 124 SER A CA 1
ATOM 951 C C . SER A 1 124 ? -2.934 -2.067 16.783 1.00 64.25 124 SER A C 1
ATOM 953 O O . SER A 1 124 ? -3.011 -2.281 18.002 1.00 64.25 124 SER A O 1
ATOM 955 N N . PRO A 1 125 ? -2.033 -2.709 16.010 1.00 62.38 125 PRO A N 1
ATOM 956 C CA . PRO A 1 125 ? -1.091 -3.708 16.519 1.00 62.38 125 PRO A CA 1
ATOM 957 C C . PRO A 1 125 ? -0.186 -3.191 17.645 1.00 62.38 125 PRO A C 1
ATOM 959 O O . PRO A 1 125 ? 0.296 -3.982 18.454 1.00 62.38 125 PRO A O 1
ATOM 962 N N . ARG A 1 126 ? 0.009 -1.866 17.757 1.00 59.88 126 ARG A N 1
ATOM 963 C CA . ARG A 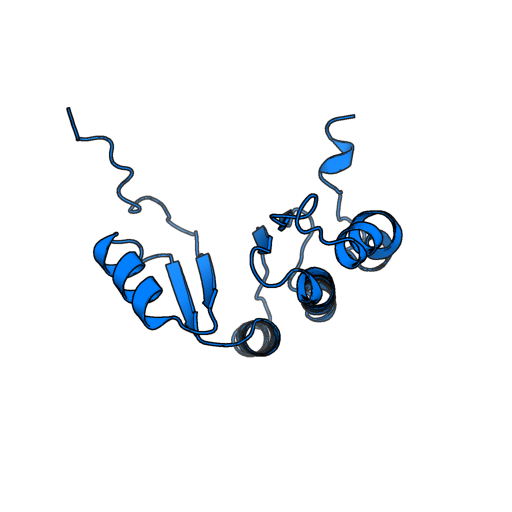1 126 ? 0.826 -1.259 18.823 1.00 59.88 126 ARG A CA 1
ATOM 964 C C . ARG A 1 126 ? 0.291 -1.554 20.226 1.00 59.88 126 ARG A C 1
ATOM 966 O O . ARG A 1 126 ? 1.077 -1.640 21.159 1.00 59.88 126 ARG A O 1
ATOM 973 N N . LYS A 1 127 ? -1.023 -1.766 20.380 1.00 48.97 127 LYS A N 1
ATOM 974 C CA . LYS A 1 127 ? -1.650 -2.072 21.681 1.00 48.97 127 LYS A CA 1
ATOM 975 C C . LYS A 1 127 ? -1.464 -3.529 22.136 1.00 48.97 127 LYS A C 1
ATOM 977 O O . LYS A 1 127 ? -1.935 -3.878 23.211 1.00 48.97 127 LYS A O 1
ATOM 982 N N . ARG A 1 128 ? -0.819 -4.393 21.337 1.00 45.34 128 ARG A N 1
ATOM 983 C CA . ARG A 1 128 ? -0.581 -5.810 21.688 1.00 45.34 128 ARG A CA 1
ATOM 984 C C . ARG A 1 128 ? 0.748 -6.079 22.399 1.00 45.34 128 ARG A C 1
ATOM 986 O O . ARG A 1 128 ? 0.901 -7.170 22.936 1.00 45.34 128 ARG A O 1
ATOM 993 N N . PHE A 1 129 ? 1.680 -5.125 22.407 1.00 40.22 129 PHE A N 1
ATOM 994 C CA . PHE A 1 129 ? 3.043 -5.324 22.923 1.00 40.22 129 PHE A CA 1
ATOM 995 C C . PHE A 1 129 ? 3.449 -4.334 24.030 1.00 40.22 129 PHE A C 1
ATOM 997 O O . PHE A 1 129 ? 4.638 -4.205 24.314 1.00 40.22 129 PHE A O 1
ATOM 1004 N N . SER A 1 130 ? 2.483 -3.646 24.650 1.00 40.22 130 SER A N 1
ATOM 1005 C CA . SER A 1 130 ? 2.696 -2.821 25.852 1.00 40.22 130 SER A CA 1
ATOM 1006 C C . SER A 1 130 ? 2.336 -3.569 27.127 1.00 40.22 130 SER A C 1
ATOM 1008 O O . SER A 1 130 ? 1.226 -4.152 27.126 1.00 40.22 130 SER A O 1
#

Sequence (130 aa):
MLDDVCTGNDATGIKVYSVESEAAIIKAIVDVAGLSNFVEVVEGFSYDVLNGLKQKEDAFVIDVLLLDHWDKYYRSDVELCVELGMLKAGSLIMADNTDFPGASDYMQFVTAEIDQQLPADYVSPRKRFS

Radius of gyration: 16.41 Å; chains: 1; bounding box: 38×43×42 Å